Protein AF-A0A4Y8SNZ2-F1 (afdb_monomer_lite)

pLDDT: mean 82.87, std 7.0, range [60.09, 94.25]

Secondary structure (DSSP, 8-state):
-EEEE-TTS-EEEEE--TTTHHHHHHHS-TTSHHHHHHHSPPPPPGGGS-HHHHHHHHHHHHHHHHHHHHHTTSSEEEE-TT--TTEEEEE-TTS-EEEEEE-TTT--EEEEEEE-

Structure (mmCIF, N/CA/C/O backbone):
data_AF-A0A4Y8SNZ2-F1
#
_entry.id   AF-A0A4Y8SNZ2-F1
#
loop_
_atom_site.group_PDB
_atom_site.id
_atom_site.type_symbol
_atom_site.label_atom_id
_atom_site.label_alt_id
_atom_site.label_comp_id
_atom_site.label_asym_id
_atom_site.label_entity_id
_atom_site.label_seq_id
_atom_site.pdbx_PDB_ins_code
_atom_site.Cartn_x
_atom_site.Cartn_y
_atom_site.Cartn_z
_atom_site.occupancy
_atom_site.B_iso_or_equiv
_atom_site.auth_seq_id
_atom_site.auth_comp_id
_atom_site.auth_asym_id
_atom_site.auth_atom_id
_atom_site.pdbx_PDB_model_num
ATOM 1 N N . MET A 1 1 ? -24.637 6.439 21.002 1.00 66.56 1 MET A N 1
ATOM 2 C CA . MET A 1 1 ? -24.677 4.946 21.059 1.00 66.56 1 MET A CA 1
ATOM 3 C C . MET A 1 1 ? -25.815 4.312 20.224 1.00 66.56 1 MET A C 1
ATOM 5 O O . MET A 1 1 ? -26.912 4.859 20.213 1.00 66.56 1 MET A O 1
ATOM 9 N N . LYS A 1 2 ? -25.600 3.161 19.553 1.00 79.31 2 LYS A N 1
ATOM 10 C CA . LYS A 1 2 ? -26.650 2.349 18.870 1.00 79.31 2 LYS A CA 1
ATOM 11 C C . LYS A 1 2 ? -26.501 0.854 19.190 1.00 79.31 2 LYS A C 1
ATOM 13 O O . LYS A 1 2 ? -25.381 0.365 19.186 1.00 79.31 2 LYS A O 1
ATOM 18 N N . VAL A 1 3 ? -27.590 0.120 19.423 1.00 80.00 3 VAL A N 1
ATOM 19 C CA . VAL A 1 3 ? -27.551 -1.345 19.624 1.00 80.00 3 VAL A CA 1
ATOM 20 C C . VAL A 1 3 ? -27.611 -2.046 18.266 1.00 80.00 3 VAL A C 1
ATOM 22 O O . VAL A 1 3 ? -28.422 -1.684 17.418 1.00 80.00 3 VAL A O 1
ATOM 25 N N . ILE A 1 4 ? -26.727 -3.016 18.054 1.00 83.75 4 ILE A N 1
ATOM 26 C CA . ILE A 1 4 ? -26.689 -3.872 16.868 1.00 83.75 4 ILE A CA 1
ATOM 27 C C . ILE A 1 4 ? -27.547 -5.095 17.172 1.00 83.75 4 ILE A C 1
ATOM 29 O O . ILE A 1 4 ? -27.343 -5.760 18.189 1.00 83.75 4 ILE A O 1
ATOM 33 N N . ILE A 1 5 ? -28.502 -5.367 16.292 1.00 82.06 5 ILE A N 1
ATOM 34 C CA . ILE A 1 5 ? -29.468 -6.456 16.414 1.00 82.06 5 ILE A CA 1
ATOM 35 C C . ILE A 1 5 ? -29.230 -7.419 15.241 1.00 82.06 5 ILE A C 1
ATOM 37 O O . ILE A 1 5 ? -28.915 -6.968 14.137 1.00 82.06 5 ILE A O 1
ATOM 41 N N . ASN A 1 6 ? -29.287 -8.731 15.480 1.00 82.69 6 ASN A N 1
ATOM 42 C CA . ASN A 1 6 ? -29.199 -9.735 14.414 1.00 82.69 6 ASN A CA 1
ATOM 43 C C . ASN A 1 6 ? -30.542 -9.926 13.685 1.00 82.69 6 ASN A C 1
ATOM 45 O O . ASN A 1 6 ? -31.516 -9.229 13.946 1.00 82.69 6 ASN A O 1
ATOM 49 N N . GLN A 1 7 ? -30.582 -10.886 12.757 1.00 85.88 7 GLN A N 1
ATOM 50 C CA . GLN A 1 7 ? -31.781 -11.220 11.979 1.00 85.88 7 GLN A CA 1
ATOM 51 C C . GLN A 1 7 ? -32.918 -11.828 12.823 1.00 85.88 7 GLN A C 1
ATOM 53 O O . GLN A 1 7 ? -34.053 -11.853 12.360 1.00 85.88 7 GLN A O 1
ATOM 58 N N . ASP A 1 8 ? -32.624 -12.264 14.052 1.00 91.06 8 ASP A N 1
ATOM 59 C CA . ASP A 1 8 ? -33.565 -12.880 14.997 1.00 91.06 8 ASP A CA 1
ATOM 60 C C . ASP A 1 8 ? -34.020 -11.901 16.098 1.00 91.06 8 ASP A C 1
ATOM 62 O O . ASP A 1 8 ? -34.460 -12.322 17.169 1.00 91.06 8 ASP A O 1
ATOM 66 N N . ASP A 1 9 ? -33.853 -10.592 15.884 1.00 86.06 9 ASP A N 1
ATOM 67 C CA . ASP A 1 9 ? -34.138 -9.528 16.859 1.00 86.06 9 ASP A CA 1
ATOM 68 C C . ASP A 1 9 ? -33.353 -9.620 18.188 1.00 86.06 9 ASP A C 1
ATOM 70 O O . ASP A 1 9 ? -33.697 -8.994 19.195 1.00 86.06 9 ASP A O 1
ATOM 74 N N . GLN A 1 10 ? -32.233 -10.348 18.209 1.00 81.38 10 GLN A N 1
ATOM 75 C CA . GLN A 1 10 ? -31.368 -10.447 19.382 1.00 81.38 10 GLN A CA 1
ATOM 76 C C . GLN A 1 10 ? -30.239 -9.409 19.345 1.00 81.38 10 GLN A C 1
ATOM 78 O O . GLN A 1 10 ? -29.560 -9.256 18.323 1.00 81.38 10 GLN A O 1
ATOM 83 N N . PRO A 1 11 ? -29.975 -8.709 20.464 1.00 84.12 11 PRO A N 1
ATOM 84 C CA . PRO A 1 11 ? -28.870 -7.767 20.547 1.00 84.12 11 PRO A CA 1
ATOM 85 C C . PRO A 1 11 ? -27.533 -8.515 20.494 1.00 84.12 11 PRO A C 1
ATOM 87 O O . PRO A 1 11 ? -27.222 -9.324 21.365 1.00 84.12 11 PRO A O 1
ATOM 90 N N . THR A 1 12 ? -26.720 -8.218 19.483 1.00 87.75 12 THR A N 1
ATOM 91 C CA . THR A 1 12 ? -25.400 -8.837 19.272 1.00 87.75 12 THR A CA 1
ATOM 92 C C . THR A 1 12 ? -24.238 -7.900 19.557 1.00 87.75 12 THR A C 1
ATOM 94 O O . THR A 1 12 ? -23.103 -8.350 19.705 1.00 87.75 12 THR A O 1
ATOM 97 N N . GLY A 1 13 ? -24.491 -6.598 19.671 1.00 81.00 13 GLY A N 1
ATOM 98 C CA . GLY A 1 13 ? -23.436 -5.639 19.959 1.00 81.00 13 GLY A CA 1
ATOM 99 C C . GLY A 1 13 ? -23.943 -4.225 20.169 1.00 81.00 13 GLY A C 1
ATOM 100 O O . GLY A 1 13 ? -25.140 -3.952 20.138 1.00 81.00 13 GLY A O 1
ATOM 101 N N . VAL A 1 14 ? -23.007 -3.306 20.387 1.00 80.31 14 VAL A N 1
ATOM 102 C CA . VAL A 1 14 ? -23.295 -1.885 20.563 1.00 80.31 14 VAL A CA 1
ATOM 103 C C . VAL A 1 14 ? -22.250 -1.077 19.806 1.00 80.31 14 VAL A C 1
ATOM 105 O O . VAL A 1 14 ? -21.050 -1.278 19.972 1.00 80.31 14 VAL A O 1
ATOM 108 N N . PHE A 1 15 ? -22.711 -0.147 18.981 1.00 81.50 15 PHE A N 1
ATOM 109 C CA . PHE A 1 15 ? -21.895 0.888 18.375 1.00 81.50 15 PHE A CA 1
ATOM 110 C C . PHE A 1 15 ? -21.732 2.055 19.353 1.00 81.50 15 PHE A C 1
ATOM 112 O O . PHE A 1 15 ? -22.715 2.703 19.742 1.00 81.50 15 PHE A O 1
ATOM 119 N N . ILE A 1 16 ? -20.483 2.332 19.721 1.00 79.31 16 ILE A N 1
ATOM 120 C CA . ILE A 1 16 ? -20.093 3.451 20.579 1.00 79.31 16 ILE A CA 1
ATOM 121 C C . ILE A 1 16 ? -19.361 4.474 19.696 1.00 79.31 16 ILE A C 1
ATOM 123 O O . ILE A 1 16 ? -18.296 4.150 19.169 1.00 79.31 16 ILE A O 1
ATOM 127 N N . PRO A 1 17 ? -19.919 5.681 19.502 1.00 79.06 17 PRO A N 1
ATOM 128 C CA . PRO A 1 17 ? -19.216 6.795 18.874 1.00 79.06 17 PRO A CA 1
ATOM 129 C C . PRO A 1 17 ? -17.872 7.099 19.556 1.00 79.06 17 PRO A C 1
ATOM 131 O O . PRO A 1 17 ? -17.728 6.941 20.769 1.00 79.06 17 PRO A O 1
ATOM 134 N N . LEU A 1 18 ? -16.870 7.527 18.783 1.00 74.00 18 LEU A N 1
ATOM 135 C CA . LEU A 1 18 ? -15.507 7.738 19.293 1.00 74.00 18 LEU A CA 1
ATOM 136 C C . LEU A 1 18 ? -15.417 8.855 20.346 1.00 74.00 18 LEU A C 1
ATOM 138 O O . LEU A 1 18 ? -14.617 8.761 21.273 1.00 74.00 18 LEU A O 1
ATOM 142 N N . ASP A 1 19 ? -16.245 9.888 20.227 1.00 81.12 19 ASP A N 1
ATOM 143 C CA . ASP A 1 19 ? -16.399 10.979 21.193 1.00 81.12 19 ASP A CA 1
ATOM 144 C C . ASP A 1 19 ? -17.009 10.509 22.526 1.00 81.12 19 ASP A C 1
ATOM 146 O O . ASP A 1 19 ? -16.635 11.005 23.589 1.00 81.12 19 ASP A O 1
ATOM 150 N N . GLU A 1 20 ? -17.867 9.486 22.494 1.00 80.69 20 GLU A N 1
ATOM 151 C CA . GLU A 1 20 ? -18.430 8.837 23.688 1.00 80.69 20 GLU A CA 1
ATOM 152 C C . GLU A 1 20 ? -17.454 7.809 24.319 1.00 80.69 20 GLU A C 1
ATOM 154 O O . GLU A 1 20 ? -17.612 7.419 25.480 1.00 80.69 20 GLU A O 1
ATOM 159 N N . TRP A 1 21 ? -16.404 7.381 23.603 1.00 79.50 21 TRP A N 1
ATOM 160 C CA . TRP A 1 21 ? -15.519 6.275 24.006 1.00 79.50 21 TRP A CA 1
ATOM 161 C C . TRP A 1 21 ? -14.823 6.490 25.356 1.00 79.50 21 TRP A C 1
ATOM 163 O O . TRP A 1 21 ? -14.751 5.575 26.181 1.00 79.50 21 TRP A O 1
ATOM 173 N N . ALA A 1 22 ? -14.329 7.706 25.607 1.00 80.06 22 ALA A N 1
ATOM 174 C CA . ALA A 1 22 ? -13.625 8.046 26.845 1.00 80.06 22 ALA A CA 1
ATOM 175 C C . ALA A 1 22 ? -14.541 7.969 28.082 1.00 80.06 22 ALA A C 1
ATOM 177 O O . ALA A 1 22 ? -14.106 7.571 29.165 1.00 80.06 22 ALA A O 1
ATOM 178 N N . GLN A 1 23 ? -15.823 8.302 27.923 1.00 84.00 23 GLN A N 1
ATOM 179 C CA . GLN A 1 23 ? -16.808 8.145 28.992 1.00 84.00 23 GLN A CA 1
ATOM 180 C C . GLN A 1 23 ? -17.175 6.673 29.189 1.00 84.00 23 GLN A C 1
ATOM 182 O O . GLN A 1 23 ? -17.205 6.188 30.319 1.00 84.00 23 GLN A O 1
ATOM 187 N N . VAL A 1 24 ? -17.380 5.924 28.104 1.00 81.81 24 VAL A N 1
ATOM 188 C CA . VAL A 1 24 ? -17.783 4.516 28.204 1.00 81.81 24 VAL A CA 1
ATOM 189 C C . VAL A 1 24 ? -16.696 3.665 28.856 1.00 81.81 24 VAL A C 1
ATOM 191 O O . VAL A 1 24 ? -16.998 2.929 29.792 1.00 81.81 24 VAL A O 1
ATOM 194 N N . ILE A 1 25 ? -15.425 3.801 28.465 1.00 81.12 25 ILE A N 1
ATOM 195 C CA . ILE A 1 25 ? -14.346 2.994 29.058 1.00 81.12 25 ILE A CA 1
ATOM 196 C C . ILE A 1 25 ? -14.206 3.220 30.572 1.00 81.12 25 ILE A C 1
ATOM 198 O O . ILE A 1 25 ? -13.962 2.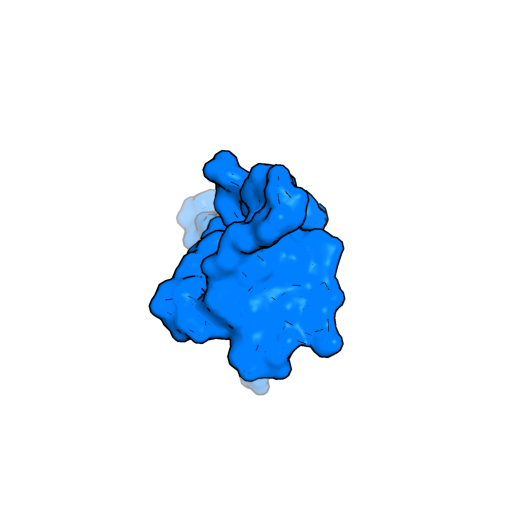271 31.316 1.00 81.12 25 ILE A O 1
ATOM 202 N N . THR A 1 26 ? -14.409 4.456 31.043 1.00 84.25 26 THR A N 1
ATOM 203 C CA . THR A 1 26 ? -14.300 4.790 32.473 1.00 84.25 26 THR A CA 1
ATOM 204 C C . THR A 1 26 ? -15.479 4.278 33.297 1.00 84.25 26 THR A C 1
ATOM 206 O O . THR A 1 26 ? -15.314 4.026 34.490 1.00 84.25 26 THR A O 1
ATOM 209 N N . SER A 1 27 ? -16.637 4.049 32.669 1.00 84.31 27 SER A N 1
ATOM 210 C CA . SER A 1 27 ? -17.813 3.453 33.314 1.00 84.31 27 SER A CA 1
ATOM 211 C C . SER A 1 27 ? -17.721 1.932 33.519 1.00 84.31 27 SER A C 1
ATOM 213 O O . SER A 1 27 ? -18.484 1.370 34.307 1.00 84.31 27 SER A O 1
ATOM 215 N N . VAL A 1 28 ? -16.783 1.244 32.855 1.00 83.94 28 VAL A N 1
ATOM 216 C CA . VAL A 1 28 ? -16.634 -0.218 32.943 1.00 83.94 28 VAL A CA 1
ATOM 217 C C . VAL A 1 28 ? -15.595 -0.594 34.003 1.00 83.94 28 VAL A C 1
ATOM 219 O O . VAL A 1 28 ? -14.495 -0.047 34.060 1.00 83.94 28 VAL A O 1
ATOM 222 N N . LYS A 1 29 ? -15.914 -1.583 34.850 1.00 87.19 29 LYS A N 1
ATOM 223 C CA . LYS A 1 29 ? -14.993 -2.076 35.890 1.00 87.19 29 LYS A CA 1
ATOM 224 C C . LYS A 1 29 ? -13.687 -2.603 35.280 1.00 87.19 29 LYS A C 1
ATOM 226 O O . LYS A 1 29 ? -13.712 -3.486 34.422 1.00 87.19 29 LYS A O 1
ATOM 231 N N . ARG A 1 30 ? -12.548 -2.121 35.795 1.00 83.12 30 ARG A N 1
ATOM 232 C CA . ARG A 1 30 ? -11.195 -2.371 35.254 1.00 83.12 30 ARG A CA 1
ATOM 233 C C . ARG A 1 30 ? -10.781 -3.839 35.155 1.00 83.12 30 ARG A C 1
ATOM 235 O O . ARG A 1 30 ? -9.990 -4.185 34.289 1.00 83.12 30 ARG A O 1
ATOM 242 N N . ASN A 1 31 ? -11.304 -4.693 36.029 1.00 84.31 31 ASN A N 1
ATOM 243 C CA . ASN A 1 31 ? -10.958 -6.113 36.121 1.00 84.31 31 ASN A CA 1
ATOM 244 C C . ASN A 1 31 ? -11.836 -7.021 35.242 1.00 84.31 31 ASN A C 1
ATOM 246 O O . ASN A 1 31 ? -11.901 -8.226 35.474 1.00 84.31 31 ASN A O 1
ATOM 250 N N . THR A 1 32 ? -12.548 -6.457 34.266 1.00 84.38 32 THR A N 1
ATOM 251 C CA . THR A 1 32 ? -13.436 -7.218 33.382 1.00 84.38 32 THR A CA 1
ATOM 252 C C . THR A 1 32 ? -12.807 -7.424 32.010 1.00 84.38 32 THR A C 1
ATOM 254 O O . THR A 1 32 ? -12.080 -6.568 31.501 1.00 84.38 32 THR A O 1
ATOM 257 N N . ALA A 1 33 ? -13.143 -8.544 31.364 1.00 80.38 33 ALA A N 1
ATOM 258 C CA . ALA A 1 33 ? -12.768 -8.797 29.973 1.00 80.38 33 ALA A CA 1
ATOM 259 C C . ALA A 1 33 ? -13.265 -7.681 29.034 1.00 80.38 33 ALA A C 1
ATOM 261 O O . ALA A 1 33 ? -12.566 -7.312 28.094 1.00 80.38 33 ALA A O 1
ATOM 262 N N . LEU A 1 34 ? -14.427 -7.090 29.337 1.00 78.88 34 LEU A N 1
ATOM 263 C CA . LEU A 1 34 ? -14.977 -5.956 28.600 1.00 78.88 34 LEU A CA 1
ATOM 264 C C . LEU A 1 34 ? -14.094 -4.707 28.720 1.00 78.88 34 LEU A C 1
ATOM 266 O O . LEU A 1 34 ? -13.806 -4.078 27.710 1.00 78.88 34 LEU A O 1
ATOM 270 N N . HIS A 1 35 ? -13.606 -4.367 29.915 1.00 81.44 35 HIS A N 1
ATOM 271 C CA . HIS A 1 35 ? -12.669 -3.252 30.064 1.00 81.44 35 HIS A CA 1
ATOM 272 C C . HIS A 1 35 ? -11.361 -3.513 29.310 1.00 81.44 35 HIS A C 1
ATOM 274 O O . HIS A 1 35 ? -10.861 -2.624 28.628 1.00 81.44 35 HIS A O 1
ATOM 280 N N . HIS A 1 36 ? -10.825 -4.737 29.366 1.00 79.62 36 HIS A N 1
ATOM 281 C CA . HIS A 1 36 ? -9.656 -5.101 28.563 1.00 79.62 36 HIS A CA 1
ATOM 282 C C . HIS A 1 36 ? -9.914 -4.952 27.061 1.00 79.62 36 HIS A C 1
ATOM 284 O O . HIS A 1 36 ? -9.064 -4.408 26.358 1.00 79.62 36 HIS A O 1
ATOM 290 N N . LEU A 1 37 ? -11.085 -5.370 26.576 1.00 77.50 37 LEU A N 1
ATOM 291 C CA . LEU A 1 37 ? -11.492 -5.204 25.183 1.00 77.50 37 LEU A CA 1
ATOM 292 C C . LEU A 1 37 ? -11.570 -3.719 24.792 1.00 77.50 37 LEU A C 1
ATOM 294 O O . LEU A 1 37 ? -10.954 -3.323 23.809 1.00 77.50 37 LEU A O 1
ATOM 298 N N . LEU A 1 38 ? -12.262 -2.896 25.585 1.00 77.44 38 LEU A N 1
ATOM 299 C CA . LEU A 1 38 ? -12.448 -1.459 25.338 1.00 77.44 38 LEU A CA 1
ATOM 300 C C . LEU A 1 38 ? -11.158 -0.640 25.521 1.00 77.44 38 LEU A C 1
ATOM 302 O O . LEU A 1 38 ? -10.995 0.422 24.929 1.00 77.44 38 LEU A O 1
ATOM 306 N N . SER A 1 39 ? -10.215 -1.123 26.329 1.00 75.88 39 SER A N 1
ATOM 307 C CA . SER A 1 39 ? -8.902 -0.488 26.506 1.00 75.88 39 SER A CA 1
ATOM 308 C C . SER A 1 39 ? -7.962 -0.679 25.323 1.00 75.88 39 SER A C 1
ATOM 310 O O . SER A 1 39 ? -6.978 0.054 25.194 1.00 75.88 39 SER A O 1
ATOM 312 N N . ARG A 1 40 ? -8.260 -1.628 24.427 1.00 75.88 40 ARG A N 1
ATOM 313 C CA . ARG A 1 40 ? -7.540 -1.735 23.161 1.00 75.88 40 ARG A CA 1
ATOM 314 C C . ARG A 1 40 ? -7.923 -0.528 22.323 1.00 75.88 40 ARG A C 1
ATOM 316 O O . ARG A 1 40 ? -9.091 -0.333 21.999 1.00 75.88 40 ARG A O 1
ATOM 323 N N . LYS A 1 41 ? -6.925 0.291 21.997 1.00 64.69 41 LYS A N 1
ATOM 324 C CA . LYS A 1 41 ? -7.108 1.456 21.134 1.00 64.69 41 LYS A CA 1
ATOM 325 C C . LYS A 1 41 ? -7.759 0.965 19.832 1.00 64.69 41 LYS A C 1
ATOM 327 O O . LYS A 1 41 ? -7.170 0.082 19.198 1.00 64.69 41 LYS A O 1
ATOM 332 N N . PRO A 1 42 ? -8.950 1.461 19.452 1.00 64.56 42 PRO A N 1
ATOM 333 C CA . PRO A 1 42 ? -9.552 1.071 18.189 1.00 64.56 42 PRO A CA 1
ATOM 334 C C . PRO A 1 42 ? -8.558 1.371 17.067 1.00 64.56 42 PRO A C 1
ATOM 336 O O . PRO A 1 42 ? -7.864 2.393 17.093 1.00 64.56 42 PRO A O 1
ATOM 339 N N . ALA A 1 43 ? -8.430 0.443 16.119 1.00 64.62 43 ALA A N 1
ATOM 340 C CA . ALA A 1 43 ? -7.593 0.672 14.955 1.00 64.62 43 ALA A CA 1
ATOM 341 C C . ALA A 1 43 ? -8.145 1.903 14.230 1.00 64.62 43 ALA A C 1
ATOM 343 O O . ALA A 1 43 ? -9.298 1.893 13.801 1.00 64.62 43 ALA A O 1
ATOM 344 N N . ARG A 1 44 ? -7.336 2.966 14.138 1.00 67.44 44 ARG A N 1
ATOM 345 C CA . ARG A 1 44 ? -7.692 4.169 13.378 1.00 67.44 44 ARG A CA 1
ATOM 346 C C . ARG A 1 44 ? -8.085 3.747 11.969 1.00 67.44 44 ARG A C 1
ATOM 348 O O . ARG A 1 44 ? -7.339 2.998 11.322 1.00 67.44 44 ARG A O 1
ATOM 355 N N . SER A 1 45 ? -9.249 4.204 11.523 1.00 75.94 45 SER A N 1
ATOM 356 C CA . SER A 1 45 ? -9.719 3.924 10.173 1.00 75.94 45 SER A CA 1
ATOM 357 C C . SER A 1 45 ? -8.712 4.477 9.166 1.00 75.94 45 SER A C 1
ATOM 359 O O . SER A 1 45 ? -8.103 5.520 9.399 1.00 75.94 45 SER A O 1
ATOM 361 N N . VAL A 1 46 ? -8.531 3.806 8.025 1.00 72.38 46 VAL A N 1
ATOM 362 C CA . VAL A 1 46 ? -7.671 4.327 6.944 1.00 72.38 46 VAL A CA 1
ATOM 363 C C . VAL A 1 46 ? -8.160 5.682 6.425 1.00 72.38 46 VAL A C 1
ATOM 365 O O . VAL A 1 46 ? -7.350 6.487 5.985 1.00 72.38 46 VAL A O 1
ATOM 368 N N . PHE A 1 47 ? -9.461 5.959 6.558 1.00 76.38 47 PHE A N 1
ATOM 369 C CA . PHE A 1 47 ? -10.082 7.237 6.199 1.00 76.38 47 PHE A CA 1
ATOM 370 C C . PHE A 1 47 ? -9.826 8.356 7.221 1.00 76.38 47 PHE A C 1
ATOM 372 O O . PHE A 1 47 ? -10.126 9.513 6.949 1.00 76.38 47 PHE A O 1
ATOM 379 N N . GLU A 1 48 ? -9.280 8.025 8.392 1.00 79.81 48 GLU A N 1
ATOM 380 C CA . GLU A 1 48 ? -8.910 8.983 9.443 1.00 79.81 48 GLU A CA 1
ATOM 381 C C . GLU A 1 48 ? -7.407 9.297 9.441 1.00 79.81 48 GLU A C 1
ATOM 383 O O . GLU A 1 48 ? -6.930 10.057 10.287 1.00 79.81 48 GLU A O 1
ATOM 388 N N . LEU A 1 49 ? -6.645 8.684 8.531 1.00 82.81 49 LEU A N 1
ATOM 389 C CA . LEU A 1 49 ? -5.220 8.938 8.365 1.00 82.81 49 LEU A CA 1
ATOM 390 C C . LEU A 1 49 ? -5.015 10.124 7.422 1.00 82.81 49 LEU A C 1
ATOM 392 O O . LEU A 1 49 ? -5.655 10.226 6.376 1.00 82.81 49 LEU A O 1
ATOM 396 N N . SER A 1 50 ? -4.072 10.999 7.762 1.00 86.25 50 SER A N 1
ATOM 397 C CA . SER A 1 50 ? -3.549 11.965 6.798 1.00 86.25 50 SER A CA 1
ATOM 398 C C . SER A 1 50 ? -2.874 11.243 5.620 1.00 86.25 50 SER A C 1
ATOM 400 O O . SER A 1 50 ? -2.406 10.109 5.778 1.00 86.25 50 SER A O 1
ATOM 402 N N . PRO A 1 51 ? -2.733 11.893 4.449 1.00 81.00 51 PRO A N 1
ATOM 403 C CA . PRO A 1 51 ? -2.001 11.315 3.321 1.00 81.00 51 PRO A CA 1
ATOM 404 C C . PRO A 1 51 ? -0.586 10.845 3.692 1.00 81.00 51 PRO A C 1
ATOM 406 O O . PRO A 1 51 ? -0.138 9.802 3.225 1.00 81.00 51 PRO A O 1
ATOM 409 N N . TYR A 1 52 ? 0.095 11.573 4.583 1.00 81.62 52 TYR A N 1
ATOM 410 C CA . TYR A 1 52 ? 1.422 11.209 5.082 1.00 81.62 52 TYR A CA 1
ATOM 411 C C . TYR A 1 52 ? 1.404 9.923 5.925 1.00 81.62 52 TYR A C 1
ATOM 413 O O . TYR A 1 52 ? 2.200 9.014 5.692 1.00 81.62 52 TYR A O 1
ATOM 421 N N . GLU A 1 53 ? 0.475 9.815 6.880 1.00 82.81 53 GLU A N 1
ATOM 422 C CA . GLU A 1 53 ? 0.324 8.617 7.717 1.00 82.81 53 GLU A CA 1
ATOM 423 C C . GLU A 1 53 ? -0.075 7.392 6.889 1.00 82.81 53 GLU A C 1
ATOM 425 O O . GLU A 1 53 ? 0.439 6.296 7.119 1.00 82.81 53 GLU A O 1
ATOM 430 N N . LEU A 1 54 ? -0.968 7.574 5.914 1.00 85.56 54 LEU A N 1
ATOM 431 C CA . LEU A 1 54 ? -1.386 6.511 5.010 1.00 85.56 54 LEU A CA 1
ATOM 432 C C . LEU A 1 54 ? -0.212 6.034 4.147 1.00 85.56 54 LEU A C 1
ATOM 434 O O . LEU A 1 54 ? 0.031 4.831 4.076 1.00 85.56 54 LEU A O 1
ATOM 438 N N . ASN A 1 55 ? 0.546 6.961 3.555 1.00 82.25 55 ASN A N 1
ATOM 439 C CA . ASN A 1 55 ? 1.726 6.638 2.756 1.00 82.25 55 ASN A CA 1
ATOM 440 C C . ASN A 1 55 ? 2.753 5.839 3.569 1.00 82.25 55 ASN A C 1
ATOM 442 O O . ASN A 1 55 ? 3.207 4.791 3.125 1.00 82.25 55 ASN A O 1
ATOM 446 N N . ASN A 1 56 ? 3.059 6.271 4.795 1.00 82.94 56 ASN A N 1
ATOM 447 C CA . ASN A 1 56 ? 3.996 5.554 5.663 1.00 82.94 56 ASN A CA 1
ATOM 448 C C . ASN A 1 56 ? 3.4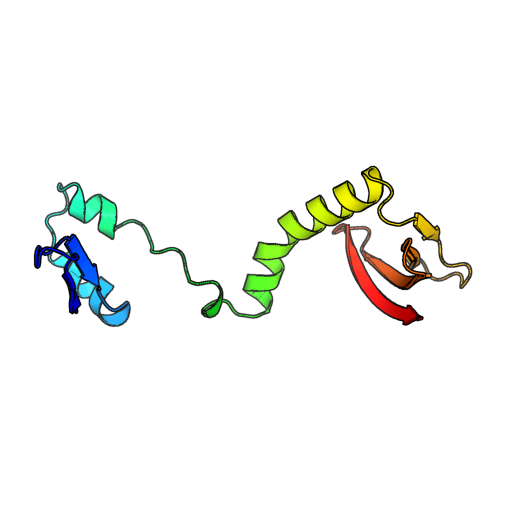98 4.155 6.039 1.00 82.94 56 ASN A C 1
ATOM 450 O O . ASN A 1 56 ? 4.288 3.217 6.115 1.00 82.94 56 ASN A O 1
ATOM 454 N N . LYS A 1 57 ? 2.188 4.005 6.265 1.00 83.75 57 LYS A N 1
ATOM 455 C CA . LYS A 1 57 ? 1.581 2.709 6.584 1.00 83.75 57 LYS A CA 1
ATOM 456 C C . LYS A 1 57 ? 1.629 1.745 5.398 1.00 83.75 57 LYS A C 1
ATOM 458 O O . LYS A 1 57 ? 1.832 0.552 5.604 1.00 83.75 57 LYS A O 1
ATOM 463 N N . LEU A 1 58 ? 1.431 2.252 4.182 1.00 84.00 58 LEU A N 1
ATOM 464 C CA . LEU A 1 58 ? 1.455 1.450 2.959 1.00 84.00 58 LEU A CA 1
ATOM 465 C C . LEU A 1 58 ? 2.874 1.141 2.483 1.00 84.00 58 LEU A C 1
ATOM 467 O O . LEU A 1 58 ? 3.068 0.090 1.885 1.00 84.00 58 LEU A O 1
ATOM 471 N N . HIS A 1 59 ? 3.853 1.992 2.801 1.00 79.38 59 HIS A N 1
ATOM 472 C CA . HIS A 1 59 ? 5.217 1.912 2.277 1.00 79.38 59 HIS A CA 1
ATOM 473 C C . HIS A 1 59 ? 5.836 0.509 2.367 1.00 79.38 59 HIS A C 1
ATOM 475 O O . HIS A 1 59 ? 6.288 -0.024 1.358 1.00 79.38 59 HIS A O 1
ATOM 481 N N . GLY A 1 60 ? 5.797 -0.122 3.546 1.00 77.69 60 GLY A N 1
ATOM 482 C CA . GLY A 1 60 ? 6.382 -1.455 3.729 1.00 77.69 60 GLY A CA 1
ATOM 483 C C . GLY A 1 60 ? 5.725 -2.530 2.857 1.00 77.69 60 GLY A C 1
ATOM 484 O O . GLY A 1 60 ? 6.420 -3.348 2.264 1.00 77.69 60 GLY A O 1
ATOM 485 N N . VAL A 1 61 ? 4.396 -2.488 2.731 1.00 83.94 61 VAL A N 1
ATOM 486 C CA . VAL A 1 61 ? 3.635 -3.443 1.910 1.00 83.94 61 VAL A CA 1
ATOM 487 C C . VAL A 1 61 ? 3.863 -3.173 0.425 1.00 83.94 61 VAL A C 1
ATOM 489 O O . VAL A 1 61 ? 4.054 -4.105 -0.347 1.00 83.94 61 VAL A O 1
ATOM 492 N N . THR A 1 62 ? 3.894 -1.903 0.012 1.00 81.88 62 THR A N 1
ATOM 493 C CA . THR A 1 62 ? 4.143 -1.543 -1.387 1.00 81.88 62 THR A CA 1
ATOM 494 C C . THR A 1 62 ? 5.540 -1.954 -1.838 1.00 81.88 62 THR A C 1
ATOM 496 O O . THR A 1 62 ? 5.666 -2.494 -2.928 1.00 81.88 62 THR A O 1
ATOM 499 N N . SER A 1 63 ? 6.571 -1.785 -1.003 1.00 79.31 63 SER A N 1
ATOM 500 C CA . SER A 1 63 ? 7.934 -2.201 -1.360 1.00 79.31 63 SER A CA 1
ATOM 501 C C . SER A 1 63 ? 8.052 -3.721 -1.515 1.00 79.31 63 SER A C 1
ATOM 503 O O . SER A 1 63 ? 8.741 -4.186 -2.418 1.00 79.31 63 SER A O 1
ATOM 505 N N . GLN A 1 64 ? 7.354 -4.497 -0.677 1.00 83.75 64 GLN A N 1
ATOM 506 C CA . GLN A 1 64 ? 7.292 -5.958 -0.813 1.00 83.75 64 GLN A 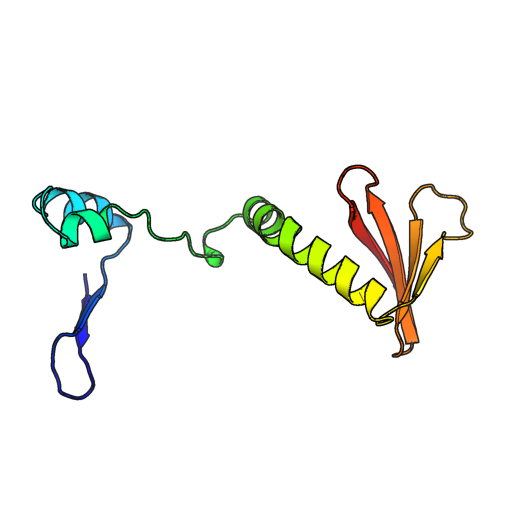CA 1
ATOM 507 C C . GLN A 1 64 ? 6.612 -6.372 -2.119 1.00 83.75 64 GLN A C 1
ATOM 509 O O . GLN A 1 64 ? 7.170 -7.162 -2.870 1.00 83.75 64 GLN A O 1
ATOM 514 N N . LEU A 1 65 ? 5.454 -5.785 -2.432 1.00 85.56 65 LEU A N 1
ATOM 515 C CA . LEU A 1 65 ? 4.717 -6.100 -3.659 1.00 85.56 65 LEU A CA 1
ATOM 516 C C . LEU A 1 65 ? 5.489 -5.730 -4.928 1.00 85.56 65 LEU A C 1
ATOM 518 O O . LEU A 1 65 ? 5.398 -6.441 -5.922 1.00 85.56 65 LEU A O 1
ATOM 522 N N . VAL A 1 66 ? 6.245 -4.631 -4.909 1.00 82.12 66 VAL A N 1
ATOM 523 C CA . VAL A 1 66 ? 7.110 -4.239 -6.032 1.00 82.12 66 VAL A CA 1
ATOM 524 C C . VAL A 1 66 ? 8.238 -5.255 -6.222 1.00 82.12 66 VAL A C 1
ATOM 526 O O . VAL A 1 66 ? 8.465 -5.703 -7.343 1.00 82.12 66 VAL A O 1
ATOM 529 N N . ALA A 1 67 ? 8.896 -5.676 -5.136 1.00 82.06 67 ALA A N 1
ATOM 530 C CA . ALA A 1 67 ? 9.928 -6.709 -5.197 1.00 82.06 67 ALA A CA 1
ATOM 531 C C . ALA A 1 67 ? 9.368 -8.042 -5.722 1.00 82.06 67 ALA A C 1
ATOM 533 O O . ALA A 1 67 ? 9.941 -8.625 -6.636 1.00 82.06 67 ALA A O 1
ATOM 534 N N . GLU A 1 68 ? 8.211 -8.477 -5.217 1.00 87.31 68 GLU A N 1
ATOM 535 C CA . GLU A 1 68 ? 7.527 -9.679 -5.703 1.00 87.31 68 GLU A CA 1
ATOM 536 C C . GLU A 1 68 ? 7.142 -9.553 -7.182 1.00 87.31 68 GLU A C 1
ATOM 538 O O . GLU A 1 68 ? 7.337 -10.489 -7.952 1.00 87.31 68 GLU A O 1
ATOM 543 N N . ALA A 1 69 ? 6.623 -8.403 -7.615 1.00 86.06 69 ALA A N 1
ATOM 544 C CA . ALA A 1 69 ? 6.267 -8.179 -9.013 1.00 86.06 69 ALA A CA 1
ATOM 545 C C . ALA A 1 69 ? 7.487 -8.264 -9.941 1.00 86.06 69 ALA A C 1
ATOM 547 O O . ALA A 1 69 ? 7.379 -8.816 -11.037 1.00 86.06 69 ALA A O 1
ATOM 548 N N . TYR A 1 70 ? 8.640 -7.765 -9.493 1.00 82.94 70 TYR A N 1
ATOM 549 C CA . TYR A 1 70 ? 9.901 -7.904 -10.211 1.00 82.94 70 TYR A CA 1
ATOM 550 C C . TYR A 1 70 ? 10.394 -9.360 -10.239 1.00 82.94 70 TYR A C 1
ATOM 552 O O . TYR A 1 70 ? 10.745 -9.863 -11.300 1.00 82.94 70 TYR A O 1
ATOM 560 N N . GLU A 1 71 ? 10.369 -10.067 -9.103 1.00 87.81 71 GLU A N 1
ATOM 561 C CA . GLU A 1 71 ? 10.775 -11.480 -9.009 1.00 87.81 71 GLU A CA 1
ATOM 562 C C . GLU A 1 71 ? 9.893 -12.424 -9.840 1.00 87.81 71 GLU A C 1
ATOM 564 O O . GLU A 1 71 ? 10.352 -13.484 -10.260 1.00 87.81 71 GLU A O 1
ATOM 569 N N . ASN A 1 72 ? 8.635 -12.047 -10.082 1.00 91.00 72 ASN A N 1
ATOM 570 C CA . ASN A 1 72 ? 7.678 -12.811 -10.884 1.00 91.00 72 ASN A CA 1
ATOM 571 C C . ASN A 1 72 ? 7.613 -12.355 -12.355 1.00 91.00 72 ASN A C 1
ATOM 573 O O . ASN A 1 72 ? 6.645 -12.682 -13.044 1.00 91.00 72 ASN A O 1
ATOM 577 N N . ASP A 1 73 ? 8.598 -11.587 -12.832 1.00 88.31 73 ASP A N 1
ATOM 578 C CA . ASP A 1 73 ? 8.686 -11.104 -14.217 1.00 88.31 73 ASP A CA 1
ATOM 579 C C . ASP A 1 73 ? 7.425 -10.344 -14.694 1.00 88.31 73 ASP A C 1
ATOM 581 O O . ASP A 1 73 ? 7.101 -10.318 -15.885 1.00 88.31 73 ASP A O 1
ATOM 585 N N . LEU A 1 74 ? 6.690 -9.691 -13.778 1.00 90.25 74 LEU A N 1
ATOM 586 C CA . LEU A 1 74 ? 5.498 -8.906 -14.135 1.00 90.25 74 LEU A CA 1
ATOM 587 C C . LEU A 1 74 ? 5.854 -7.614 -14.880 1.00 90.25 74 LEU A C 1
ATOM 589 O O . LEU A 1 74 ? 4.982 -6.986 -15.482 1.00 90.25 74 LEU A O 1
ATOM 593 N N . TYR A 1 75 ? 7.122 -7.214 -14.831 1.00 91.56 75 TYR A N 1
ATOM 594 C CA . TYR A 1 75 ? 7.717 -6.160 -15.638 1.00 91.56 75 TYR A CA 1
ATOM 595 C C . TYR A 1 75 ? 9.235 -6.346 -15.699 1.00 91.56 75 TYR A C 1
ATOM 597 O O . TYR A 1 75 ? 9.829 -6.968 -14.820 1.00 91.56 75 TYR A O 1
ATOM 605 N N . THR A 1 76 ? 9.885 -5.763 -16.706 1.00 91.38 76 THR A N 1
ATOM 606 C CA . THR A 1 76 ? 11.349 -5.643 -16.726 1.00 91.38 76 THR A CA 1
ATOM 607 C C . THR A 1 76 ? 11.770 -4.240 -16.313 1.00 91.38 76 THR A C 1
ATOM 609 O O . THR A 1 76 ? 11.120 -3.263 -16.685 1.00 91.38 76 THR A O 1
ATOM 612 N N . SER A 1 77 ? 12.863 -4.125 -15.555 1.00 90.12 77 SER A N 1
ATOM 613 C CA . SER A 1 77 ? 13.424 -2.841 -15.121 1.00 90.12 77 SER A CA 1
ATOM 614 C C . SER A 1 77 ? 14.848 -2.670 -15.636 1.00 90.12 77 SER A C 1
ATOM 616 O O . SER A 1 77 ? 15.693 -3.555 -15.484 1.00 90.12 77 SER A O 1
ATOM 618 N N . HIS A 1 78 ? 15.123 -1.530 -16.269 1.00 89.62 78 HIS A N 1
ATOM 619 C CA . HIS A 1 78 ? 16.438 -1.212 -16.824 1.00 89.62 78 HIS A CA 1
ATOM 620 C C . HIS A 1 78 ? 16.827 0.227 -16.510 1.00 89.62 78 HIS A C 1
ATOM 622 O O . HIS A 1 78 ? 15.979 1.110 -16.542 1.00 89.62 78 HIS A O 1
ATOM 628 N N . SER A 1 79 ? 18.113 0.483 -16.268 1.00 87.94 79 SER A N 1
ATOM 629 C CA . SER A 1 79 ? 18.608 1.848 -16.062 1.00 87.94 79 SER A CA 1
ATOM 630 C C . SER A 1 79 ? 18.281 2.747 -17.262 1.00 87.94 79 SER A C 1
ATOM 632 O O . SER A 1 79 ? 18.461 2.352 -18.419 1.00 87.94 79 SER A O 1
ATOM 634 N N . SER A 1 80 ? 17.793 3.955 -16.983 1.00 84.38 80 SER A N 1
ATOM 635 C CA . SER A 1 80 ? 17.507 4.961 -18.002 1.00 84.38 80 SER A CA 1
ATOM 636 C C . SER A 1 80 ? 18.807 5.425 -18.662 1.00 84.38 80 SER A C 1
ATOM 638 O O . SER A 1 80 ? 19.735 5.904 -18.009 1.00 84.38 80 SER A O 1
ATOM 640 N N . THR A 1 81 ? 18.873 5.349 -19.992 1.00 71.44 81 THR A N 1
ATOM 641 C CA . THR A 1 81 ? 20.036 5.805 -20.774 1.00 71.44 81 THR A CA 1
ATOM 642 C C . THR A 1 81 ? 20.235 7.323 -20.740 1.00 71.44 81 THR A C 1
ATOM 644 O O . THR A 1 81 ? 21.229 7.815 -21.267 1.00 71.44 81 THR A O 1
ATOM 647 N N . ALA A 1 82 ? 19.312 8.077 -20.130 1.00 67.00 82 ALA A N 1
ATOM 648 C CA . ALA A 1 82 ? 19.380 9.533 -20.008 1.00 67.00 82 ALA A CA 1
ATOM 649 C C . ALA A 1 82 ? 20.444 10.032 -19.005 1.00 67.00 82 ALA A C 1
ATOM 651 O O . ALA A 1 82 ? 20.645 11.238 -18.885 1.00 67.00 82 ALA A O 1
ATOM 652 N N . GLY A 1 83 ? 21.152 9.133 -18.310 1.00 60.09 83 GLY A N 1
ATOM 653 C CA . GLY A 1 83 ? 22.327 9.482 -17.502 1.00 60.09 83 GLY A CA 1
ATOM 654 C C . GLY A 1 83 ? 22.017 10.144 -16.158 1.00 60.09 83 GLY A C 1
ATOM 655 O O . GLY A 1 83 ? 22.929 10.655 -15.509 1.00 60.09 83 GLY A O 1
ATOM 656 N N . LEU A 1 84 ? 20.755 10.134 -15.724 1.00 72.4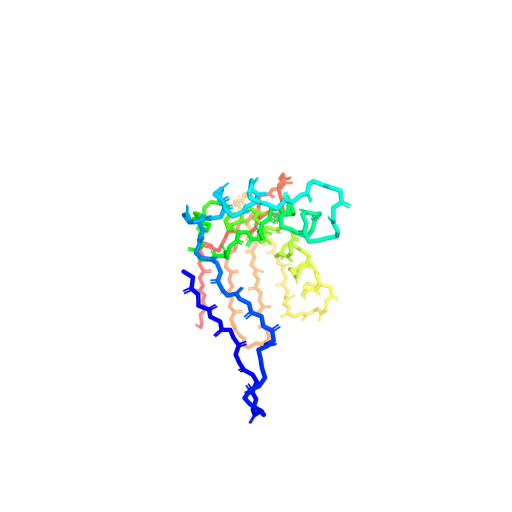4 84 LEU A N 1
ATOM 657 C CA . LEU A 1 84 ? 20.368 10.603 -14.399 1.00 72.44 84 LEU A CA 1
ATOM 658 C C . LEU A 1 84 ? 20.468 9.452 -13.384 1.00 72.44 84 LEU A C 1
ATOM 660 O O . LEU A 1 84 ? 19.996 8.345 -13.654 1.00 72.44 84 LEU A O 1
ATOM 664 N N . PRO A 1 85 ? 21.106 9.678 -12.221 1.00 77.88 85 PRO A N 1
ATOM 665 C CA . PRO A 1 85 ? 21.267 8.640 -11.218 1.00 77.88 85 PRO A CA 1
ATOM 666 C C . PRO A 1 85 ? 19.907 8.198 -10.674 1.00 77.88 85 PRO A C 1
ATOM 668 O O . PRO A 1 85 ? 19.043 9.017 -10.356 1.00 77.88 85 PRO A O 1
ATOM 671 N N . ASN A 1 86 ? 19.777 6.883 -10.519 1.00 86.75 86 ASN A N 1
ATOM 672 C CA . ASN A 1 86 ? 18.618 6.194 -9.963 1.00 86.75 86 ASN A CA 1
ATOM 673 C C . ASN A 1 86 ? 17.324 6.302 -10.783 1.00 86.75 86 ASN A C 1
ATOM 675 O O . ASN A 1 86 ? 16.240 6.148 -10.225 1.00 86.75 86 ASN A O 1
ATOM 679 N N . GLU A 1 87 ? 17.416 6.551 -12.087 1.00 91.88 87 GLU A N 1
ATOM 680 C CA . GLU A 1 87 ? 16.268 6.457 -12.988 1.00 91.88 87 GLU A CA 1
ATOM 681 C C . GLU A 1 87 ? 16.231 5.116 -13.717 1.00 91.88 87 GLU A C 1
ATOM 683 O O . GLU A 1 87 ? 17.241 4.645 -14.245 1.00 91.88 87 GLU A O 1
ATOM 688 N N . PHE A 1 88 ? 15.042 4.527 -13.787 1.00 90.69 88 PHE A N 1
ATOM 689 C CA . PHE A 1 88 ? 14.795 3.223 -14.380 1.00 90.69 88 PHE A CA 1
ATOM 690 C C . PHE A 1 88 ? 13.573 3.267 -15.291 1.00 90.69 88 PHE A C 1
ATOM 692 O O . PHE A 1 88 ? 12.650 4.054 -15.104 1.00 90.69 88 PHE A O 1
ATOM 699 N N . ILE A 1 89 ? 13.580 2.412 -16.304 1.00 92.56 89 ILE A N 1
ATOM 700 C CA . ILE A 1 89 ? 12.484 2.207 -17.237 1.00 92.56 89 ILE A CA 1
ATOM 701 C C . ILE A 1 89 ? 11.862 0.857 -16.914 1.00 92.56 89 ILE A C 1
ATOM 703 O O . ILE A 1 89 ? 12.504 -0.177 -17.107 1.00 92.56 89 ILE A O 1
ATOM 707 N N . HIS A 1 90 ? 10.616 0.883 -16.455 1.00 93.50 90 HIS A N 1
ATOM 708 C CA . HIS A 1 90 ? 9.784 -0.295 -16.255 1.00 93.50 90 HIS A CA 1
ATOM 709 C C . HIS A 1 90 ? 8.997 -0.577 -17.529 1.00 93.50 90 HIS A C 1
ATOM 711 O O . HIS A 1 90 ? 8.368 0.327 -18.080 1.00 93.50 90 HIS A O 1
ATOM 717 N N . ARG A 1 91 ? 9.045 -1.815 -18.020 1.00 92.38 91 ARG A N 1
ATOM 718 C CA . ARG A 1 91 ? 8.273 -2.267 -19.183 1.00 92.38 91 ARG A CA 1
ATOM 719 C C . ARG A 1 91 ? 7.361 -3.410 -18.786 1.00 92.38 91 ARG A C 1
ATOM 721 O O . ARG A 1 91 ? 7.841 -4.448 -18.337 1.00 92.38 91 ARG A O 1
ATOM 728 N N . TYR A 1 92 ? 6.068 -3.219 -18.993 1.00 92.38 92 TYR A N 1
ATOM 729 C CA . TYR A 1 92 ? 5.039 -4.188 -18.647 1.00 92.38 92 TYR A CA 1
ATOM 730 C C . TYR A 1 92 ? 4.614 -5.005 -19.883 1.00 92.38 92 TYR A C 1
ATOM 732 O O . TYR A 1 92 ? 4.734 -4.523 -21.015 1.00 92.38 92 TYR A O 1
ATOM 740 N N . PRO A 1 93 ? 4.096 -6.235 -19.701 1.00 89.06 93 PRO A N 1
ATOM 741 C CA . PRO A 1 93 ? 3.653 -7.097 -20.801 1.00 89.06 93 PRO A CA 1
ATOM 742 C C . PRO A 1 93 ? 2.533 -6.509 -21.667 1.00 89.06 93 PRO A C 1
ATOM 744 O O . PRO A 1 93 ? 2.398 -6.877 -22.831 1.00 89.06 93 PRO A O 1
ATOM 747 N N . ASP A 1 94 ? 1.733 -5.598 -21.112 1.00 90.62 94 ASP A N 1
ATOM 748 C CA . ASP A 1 94 ? 0.650 -4.900 -21.810 1.00 90.62 94 ASP A CA 1
ATOM 749 C C . ASP A 1 94 ? 1.145 -3.760 -22.723 1.00 90.62 94 ASP A C 1
ATOM 751 O O . ASP A 1 94 ? 0.340 -3.099 -23.376 1.00 90.62 94 ASP A O 1
ATOM 755 N N . GLY A 1 95 ? 2.462 -3.538 -22.795 1.00 89.06 95 GLY A N 1
ATOM 756 C CA . GLY A 1 95 ? 3.083 -2.477 -23.583 1.00 89.06 95 GLY A CA 1
ATOM 757 C C . GLY A 1 95 ? 3.242 -1.157 -22.829 1.00 89.06 95 GLY A C 1
ATOM 758 O O . GLY A 1 95 ? 3.887 -0.248 -23.353 1.00 89.06 95 GLY A O 1
ATOM 759 N N . LYS A 1 96 ? 2.730 -1.049 -21.596 1.00 93.19 96 LYS A N 1
ATOM 760 C CA . LYS A 1 96 ? 2.932 0.129 -20.752 1.00 93.19 96 LYS A CA 1
ATOM 761 C C . LYS A 1 96 ? 4.413 0.281 -20.415 1.00 93.19 96 LYS A C 1
ATOM 763 O O . LYS A 1 96 ? 5.097 -0.684 -20.065 1.00 93.19 96 LYS A O 1
ATOM 768 N N . ILE A 1 97 ? 4.906 1.514 -20.485 1.00 93.06 97 ILE A N 1
ATOM 769 C CA . ILE A 1 97 ? 6.276 1.852 -20.097 1.00 93.06 97 ILE A CA 1
ATOM 770 C C . ILE A 1 97 ? 6.234 2.983 -19.075 1.00 93.06 97 ILE A C 1
ATOM 772 O O . ILE A 1 97 ? 5.600 4.012 -19.301 1.00 93.06 97 ILE A O 1
ATOM 776 N N . GLU A 1 98 ? 6.944 2.826 -17.966 1.00 94.25 98 GLU A N 1
ATOM 777 C CA . GLU A 1 98 ? 7.066 3.854 -16.933 1.00 94.25 98 GLU A CA 1
ATOM 778 C C . GLU A 1 98 ? 8.530 4.248 -16.756 1.00 94.25 98 GLU A C 1
ATOM 780 O O . GLU A 1 98 ? 9.410 3.396 -16.672 1.00 94.25 98 GLU A O 1
ATOM 785 N N . LEU A 1 99 ? 8.798 5.550 -16.707 1.00 92.81 99 LEU A N 1
ATOM 786 C CA . LEU A 1 99 ? 10.054 6.081 -16.196 1.00 92.81 99 LEU A CA 1
ATOM 787 C C . LEU A 1 99 ? 9.869 6.317 -14.702 1.00 92.81 99 LEU A C 1
ATOM 789 O O . LEU A 1 99 ? 9.017 7.118 -14.311 1.00 92.81 99 LEU A O 1
ATOM 793 N N . VAL A 1 100 ? 10.677 5.652 -13.890 1.00 91.50 100 VAL A N 1
ATOM 794 C CA . VAL A 1 100 ? 10.647 5.756 -12.435 1.00 91.50 100 VAL A CA 1
ATOM 795 C C . VAL A 1 100 ? 11.983 6.247 -11.903 1.00 91.50 100 VAL A C 1
ATOM 797 O O . VAL A 1 100 ? 13.035 5.997 -12.489 1.00 91.50 100 VAL A O 1
ATOM 800 N N . LYS A 1 101 ? 11.949 6.933 -10.768 1.00 91.12 101 LYS A N 1
ATOM 801 C CA . LYS A 1 101 ? 13.119 7.273 -9.972 1.00 91.12 101 LYS A CA 1
ATOM 802 C C . LYS A 1 101 ? 13.078 6.493 -8.673 1.00 91.12 101 LYS A C 1
ATOM 804 O O . LYS A 1 101 ? 12.065 6.517 -7.984 1.00 91.12 101 LYS A O 1
ATOM 809 N N . ILE A 1 102 ? 14.174 5.833 -8.331 1.00 87.69 102 ILE A N 1
ATOM 810 C CA . ILE A 1 102 ? 14.276 5.021 -7.121 1.00 87.69 102 ILE A CA 1
ATOM 811 C C . ILE A 1 102 ? 15.136 5.762 -6.098 1.00 87.69 102 ILE A C 1
ATOM 813 O O . ILE A 1 102 ? 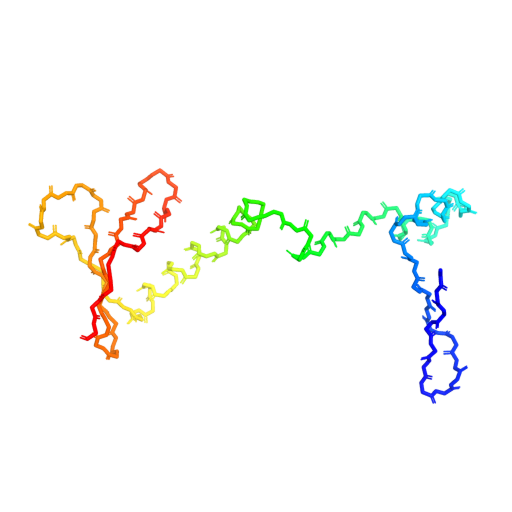16.280 6.132 -6.356 1.00 87.69 102 ILE A O 1
ATOM 817 N N . ASP A 1 103 ? 14.603 5.997 -4.908 1.00 85.12 103 ASP A N 1
ATOM 818 C CA . ASP A 1 103 ? 15.410 6.429 -3.774 1.00 85.12 103 ASP A CA 1
ATOM 819 C C . ASP A 1 103 ? 16.228 5.235 -3.267 1.00 85.12 103 ASP A C 1
ATOM 821 O O . ASP A 1 103 ? 15.683 4.271 -2.736 1.00 85.12 103 ASP A O 1
ATOM 825 N N . THR A 1 104 ? 17.550 5.297 -3.409 1.00 78.44 104 THR A N 1
ATOM 826 C CA . THR A 1 104 ? 18.465 4.217 -3.010 1.00 78.44 104 THR A CA 1
ATOM 827 C C . THR A 1 104 ? 18.547 3.999 -1.501 1.00 78.44 104 THR A C 1
ATOM 829 O O . THR A 1 104 ? 19.045 2.964 -1.067 1.00 78.44 104 THR A O 1
ATOM 832 N N . THR A 1 105 ? 18.063 4.946 -0.695 1.00 79.25 105 THR A N 1
ATOM 833 C CA . THR A 1 105 ? 18.031 4.838 0.769 1.00 79.25 105 THR A CA 1
ATOM 834 C C . THR A 1 105 ? 16.765 4.133 1.245 1.00 79.25 105 THR A C 1
ATOM 836 O O . THR A 1 105 ? 16.811 3.364 2.202 1.00 79.25 105 THR A O 1
ATOM 839 N N . THR A 1 106 ? 15.629 4.402 0.597 1.00 74.19 106 THR A N 1
ATOM 840 C CA . THR A 1 106 ? 14.309 3.915 1.038 1.00 74.19 106 THR A CA 1
ATOM 841 C C . THR A 1 106 ? 13.716 2.829 0.139 1.00 74.19 106 THR A C 1
ATOM 843 O O . THR A 1 106 ? 12.723 2.208 0.505 1.00 74.19 106 THR A O 1
ATOM 846 N N . GLY A 1 107 ? 14.297 2.595 -1.042 1.00 74.75 107 GLY A N 1
ATOM 847 C CA . GLY A 1 107 ? 13.728 1.736 -2.084 1.00 74.75 107 GLY A CA 1
ATOM 848 C C . GLY A 1 107 ? 12.438 2.297 -2.684 1.00 74.75 107 GLY A C 1
ATOM 849 O O . GLY A 1 107 ? 11.715 1.583 -3.370 1.00 74.75 107 GLY A O 1
ATOM 850 N N . ARG A 1 108 ? 12.102 3.559 -2.391 1.00 80.50 108 ARG A N 1
ATOM 851 C CA . ARG A 1 108 ? 10.861 4.173 -2.848 1.00 80.50 108 ARG A CA 1
ATOM 852 C C . ARG A 1 108 ? 10.962 4.518 -4.324 1.00 80.50 108 ARG A C 1
ATOM 854 O O . ARG A 1 108 ? 11.868 5.242 -4.725 1.00 80.50 108 ARG A O 1
ATOM 861 N N . GLU A 1 109 ? 9.967 4.087 -5.082 1.00 86.44 109 GLU A N 1
ATOM 862 C CA . GLU A 1 109 ? 9.818 4.456 -6.482 1.00 86.44 109 GLU A CA 1
ATOM 863 C C . GLU A 1 109 ? 8.906 5.680 -6.633 1.00 86.44 109 GLU A C 1
ATOM 865 O O . GLU A 1 109 ? 7.857 5.800 -5.992 1.00 86.44 109 GLU A O 1
ATOM 870 N N . GLU A 1 110 ? 9.315 6.603 -7.493 1.00 87.38 110 GLU A N 1
ATOM 871 C CA . GLU A 1 110 ? 8.546 7.758 -7.931 1.00 87.38 110 GLU A CA 1
ATOM 872 C C . GLU A 1 110 ? 8.368 7.678 -9.447 1.00 87.38 110 GLU A C 1
ATOM 874 O O . GLU A 1 110 ? 9.343 7.720 -10.195 1.00 87.38 110 GLU A O 1
ATOM 879 N N . ILE A 1 111 ? 7.124 7.573 -9.916 1.00 90.12 111 ILE A N 1
ATOM 880 C CA . ILE A 1 111 ? 6.824 7.556 -11.351 1.00 90.12 111 ILE A CA 1
ATOM 881 C C . ILE A 1 111 ? 6.986 8.977 -11.896 1.00 90.12 111 ILE A C 1
ATOM 883 O O . ILE A 1 111 ? 6.196 9.868 -11.588 1.00 90.12 111 ILE A O 1
ATOM 887 N N . LEU A 1 112 ? 7.997 9.176 -12.737 1.00 90.25 112 LEU A N 1
ATOM 888 C CA . LEU A 1 112 ? 8.277 10.449 -13.394 1.00 90.25 112 LEU A CA 1
ATOM 889 C C . LEU A 1 112 ? 7.427 10.633 -14.654 1.00 90.25 112 LEU A C 1
ATOM 891 O O . LEU A 1 112 ? 7.004 11.748 -14.965 1.00 90.25 112 LEU A O 1
ATOM 895 N N . LYS A 1 113 ? 7.203 9.553 -15.417 1.00 92.00 113 LYS A N 1
ATOM 896 C CA . LYS A 1 113 ? 6.449 9.606 -16.677 1.00 92.00 113 LYS A CA 1
ATOM 897 C C . LYS A 1 113 ? 5.898 8.242 -17.086 1.00 92.00 113 LYS A C 1
ATOM 899 O O . LYS A 1 113 ? 6.557 7.231 -16.886 1.00 92.00 113 LYS A O 1
ATOM 904 N N . ILE A 1 114 ? 4.726 8.236 -17.721 1.00 92.56 114 ILE A N 1
ATOM 905 C CA . ILE A 1 114 ? 4.082 7.039 -18.279 1.00 92.56 114 ILE A CA 1
ATOM 906 C C . ILE A 1 114 ? 3.979 7.199 -19.798 1.00 92.56 114 ILE A C 1
ATOM 908 O O . ILE A 1 114 ? 3.634 8.275 -20.290 1.00 92.56 114 ILE A O 1
ATOM 912 N N . TYR A 1 115 ? 4.275 6.128 -20.523 1.00 88.25 115 TYR A N 1
ATOM 913 C CA . TYR A 1 115 ? 4.119 6.003 -21.965 1.00 88.25 115 TYR A CA 1
ATOM 914 C C . TYR A 1 115 ? 3.161 4.837 -22.251 1.00 88.25 115 TYR A C 1
ATOM 916 O O . TYR A 1 115 ? 3.268 3.776 -21.629 1.00 88.25 115 TYR A O 1
ATOM 924 N N . GLN A 1 116 ? 2.216 5.074 -23.160 1.00 76.50 116 GLN A N 1
ATOM 925 C CA . GLN A 1 116 ? 1.210 4.123 -23.639 1.00 76.50 116 GLN A CA 1
ATOM 926 C C . GLN A 1 116 ? 1.358 3.945 -25.145 1.00 76.50 116 GLN A C 1
ATOM 928 O O . GLN A 1 116 ? 1.696 4.955 -25.809 1.00 76.50 116 GLN A O 1
#

Organism: NCBI:txid1524096

Radius of gyration: 23.89 Å; chains: 1; bounding box: 56×25×60 Å

Sequence (116 aa):
MKVIINQDDQPTGVFIPLDEWAQVITSVKRNTALHHLLSRKPARSVFELSPYELNNKLHGVTSQLVAEAYENDLYTSHSSTAGLPNEFIHRYPDGKIELVKIDTTTGREEILKIYQ

Foldseek 3Di:
DAFDADPVRHGPGDDDDPVCLVVVLVPDDCPDPVNVVSPPDPDPDCVNDDPVRNCVVCLVVVLVVVVVCVVVCQWDWDADPPPDPQWIWTAGPVRKIFIWG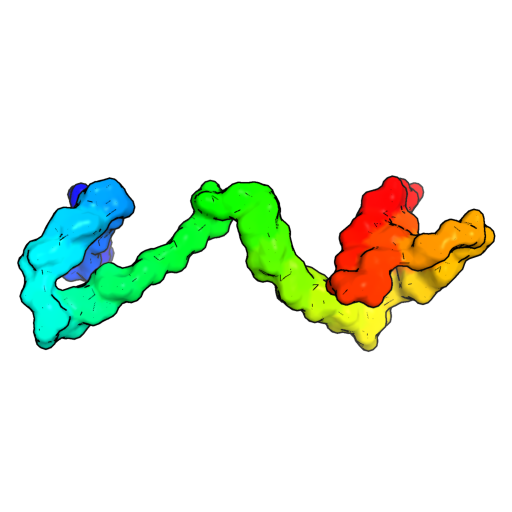ADPVRRDIDTPDIDD